Protein AF-D9PI20-F1 (afdb_monomer)

Radius of gyration: 13.55 Å; Cα contacts (8 Å, |Δi|>4): 63; chains: 1; bounding box: 28×41×33 Å

Nearest PDB structures (foldseek):
  1m27-assembly1_A  TM=3.768E-01  e=2.792E+00  Homo sapiens
  8y7e-assembly1_v  TM=3.101E-01  e=3.651E+00  Homo sapiens

Organism: NCBI:txid749907

Mean predicted aligned error: 3.45 Å

Secondary structure (DSSP, 8-state):
-PPP-HHHHHHHTTHHHHSTTTEEE-TTS-EEE--STT---EEHHHHHHHHHHTT-PSS-------

Foldseek 3Di:
DDDDALVNVCVVVVCVPPVVQQWGADRVSFIWGDLDDVHDIDGPVVVQVVCVVVVRHDPDDDDDPD

Structure (mmCIF, N/CA/C/O backbone):
data_AF-D9PI20-F1
#
_entry.id   AF-D9PI20-F1
#
loop_
_atom_site.group_PDB
_atom_site.id
_atom_site.type_symbol
_atom_site.label_atom_id
_atom_site.label_alt_id
_atom_site.label_comp_id
_atom_site.label_asym_id
_atom_site.label_entity_id
_atom_site.label_seq_id
_atom_site.pdbx_PDB_ins_code
_atom_site.Cartn_x
_atom_site.Cartn_y
_atom_site.Cartn_z
_atom_site.occupancy
_atom_site.B_iso_or_equiv
_atom_site.auth_seq_id
_atom_site.auth_comp_id
_atom_site.auth_asym_id
_atom_site.auth_atom_id
_atom_site.pdbx_PDB_model_num
ATOM 1 N N . MET A 1 1 ? 3.432 -27.798 -9.573 1.00 77.44 1 MET A N 1
ATOM 2 C CA . MET A 1 1 ? 2.904 -26.417 -9.641 1.00 77.44 1 MET A CA 1
ATOM 3 C C . MET A 1 1 ? 3.957 -25.496 -9.033 1.00 77.44 1 MET A C 1
ATOM 5 O O . MET A 1 1 ? 4.534 -25.883 -8.023 1.00 77.44 1 MET A O 1
ATOM 9 N N . ARG A 1 2 ? 4.294 -24.362 -9.662 1.00 89.81 2 ARG A N 1
ATOM 10 C CA . ARG A 1 2 ? 5.268 -23.405 -9.096 1.00 89.81 2 ARG A CA 1
ATOM 11 C C . ARG A 1 2 ? 4.652 -22.720 -7.867 1.00 89.81 2 ARG A C 1
ATOM 13 O O . ARG A 1 2 ? 3.455 -22.453 -7.865 1.00 89.81 2 ARG A O 1
ATOM 20 N N . LYS A 1 3 ? 5.456 -22.465 -6.827 1.00 93.00 3 LYS A N 1
ATOM 21 C CA . LYS A 1 3 ? 5.028 -21.737 -5.620 1.00 93.00 3 LYS A CA 1
ATOM 22 C C . LYS A 1 3 ? 4.793 -20.260 -5.958 1.00 93.00 3 LYS A C 1
ATOM 24 O O . LYS A 1 3 ? 5.673 -19.653 -6.565 1.00 93.00 3 LYS A O 1
ATOM 29 N N . TRP A 1 4 ? 3.646 -19.721 -5.542 1.00 93.69 4 TRP A N 1
ATOM 30 C CA . TRP A 1 4 ? 3.290 -18.308 -5.703 1.00 93.69 4 TRP A CA 1
ATOM 31 C C . TRP A 1 4 ? 4.268 -17.403 -4.943 1.00 93.69 4 TRP A C 1
ATOM 33 O O . TRP A 1 4 ? 4.637 -17.702 -3.802 1.00 93.69 4 TRP A O 1
ATOM 43 N N . ARG A 1 5 ? 4.700 -16.317 -5.579 1.00 95.00 5 ARG A N 1
ATOM 44 C CA . ARG A 1 5 ? 5.635 -15.315 -5.056 1.00 95.00 5 ARG A CA 1
ATOM 45 C C . ARG A 1 5 ? 4.987 -13.935 -5.076 1.00 95.00 5 ARG A C 1
ATOM 47 O O . ARG A 1 5 ? 4.002 -13.704 -5.767 1.00 95.00 5 ARG A O 1
ATOM 54 N N . VAL A 1 6 ? 5.592 -13.004 -4.346 1.00 95.12 6 VAL A N 1
ATOM 55 C CA . VAL A 1 6 ? 5.193 -11.589 -4.343 1.00 95.12 6 VAL A CA 1
ATOM 56 C C . VAL A 1 6 ? 5.185 -11.005 -5.760 1.00 95.12 6 VAL A C 1
ATOM 58 O O . VAL A 1 6 ? 4.229 -10.329 -6.130 1.00 95.12 6 VAL A O 1
ATOM 61 N N . ASP A 1 7 ? 6.188 -11.347 -6.572 1.00 94.25 7 ASP A N 1
ATOM 62 C CA . ASP A 1 7 ? 6.277 -10.913 -7.971 1.00 94.25 7 ASP A CA 1
ATOM 63 C C . ASP A 1 7 ? 5.063 -11.354 -8.799 1.00 94.25 7 ASP A C 1
ATOM 65 O O . ASP A 1 7 ? 4.567 -10.579 -9.613 1.00 94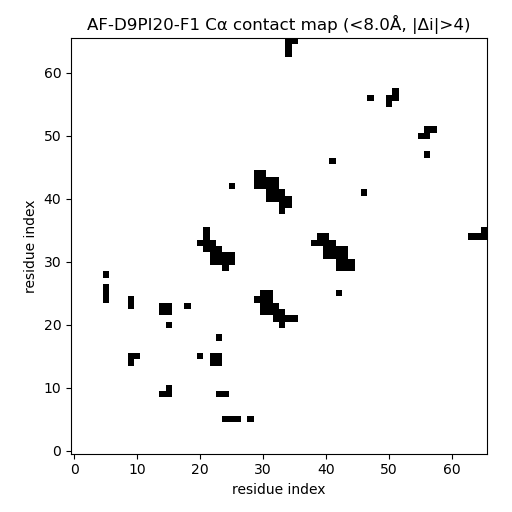.25 7 ASP A O 1
ATOM 69 N N . ASP A 1 8 ? 4.538 -12.559 -8.543 1.00 95.06 8 ASP A N 1
ATOM 70 C CA . ASP A 1 8 ? 3.370 -13.081 -9.256 1.00 95.06 8 ASP A CA 1
ATOM 71 C C . ASP A 1 8 ? 2.117 -12.233 -8.917 1.00 95.06 8 ASP A C 1
ATOM 73 O O . ASP A 1 8 ? 1.310 -11.929 -9.794 1.00 95.06 8 ASP A O 1
ATOM 77 N N . SER A 1 9 ? 1.974 -11.769 -7.664 1.00 94.62 9 SER A N 1
ATOM 78 C CA . SER A 1 9 ? 0.917 -10.817 -7.269 1.00 94.62 9 SER A CA 1
ATOM 79 C C . SER A 1 9 ? 1.116 -9.429 -7.885 1.00 94.62 9 SER A C 1
ATOM 81 O O . SER A 1 9 ? 0.145 -8.811 -8.325 1.00 94.62 9 SER A O 1
ATOM 83 N N . ALA A 1 10 ? 2.352 -8.923 -7.900 1.00 94.81 10 ALA A N 1
ATOM 84 C CA . ALA A 1 10 ? 2.666 -7.607 -8.455 1.00 94.81 10 ALA A CA 1
ATOM 85 C C . ALA A 1 10 ? 2.381 -7.549 -9.964 1.00 94.81 10 ALA A C 1
ATOM 87 O O . ALA A 1 10 ? 1.879 -6.533 -10.452 1.00 94.81 10 ALA A O 1
ATOM 88 N N . GLU A 1 11 ? 2.652 -8.645 -10.678 1.00 95.25 11 GLU A N 1
ATOM 89 C CA . GLU A 1 11 ? 2.304 -8.834 -12.086 1.00 95.25 11 GLU A CA 1
ATOM 90 C C . GLU A 1 11 ? 0.788 -8.964 -12.277 1.00 95.25 11 GLU A C 1
ATOM 92 O O . GLU A 1 11 ? 0.208 -8.201 -13.048 1.00 95.25 11 GLU A O 1
ATOM 97 N N . LEU A 1 12 ? 0.126 -9.858 -11.527 1.00 95.94 12 LEU A N 1
ATOM 98 C CA . LEU A 1 12 ? -1.318 -10.102 -11.641 1.00 95.94 12 LEU A CA 1
ATOM 99 C C . LEU A 1 12 ? -2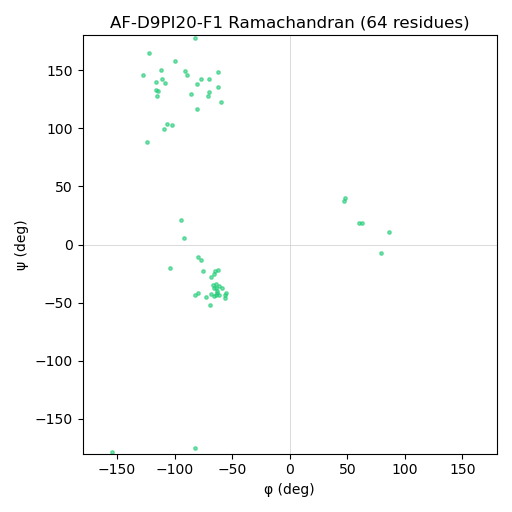.150 -8.825 -11.444 1.00 95.94 12 LEU A C 1
ATOM 101 O O . LEU A 1 12 ? -3.095 -8.582 -12.192 1.00 95.94 12 LEU A O 1
ATOM 105 N N . TYR A 1 13 ? -1.800 -8.010 -10.447 1.00 95.88 13 TYR A N 1
ATOM 106 C CA . TYR A 1 13 ? -2.494 -6.753 -10.142 1.00 95.88 13 TYR A CA 1
ATOM 107 C C . TYR A 1 13 ? -1.890 -5.530 -10.841 1.00 95.88 13 TYR A C 1
ATOM 109 O O . TYR A 1 13 ? -2.322 -4.402 -10.591 1.00 95.88 13 TYR A O 1
ATOM 117 N N . ASN A 1 14 ? -0.898 -5.740 -11.712 1.00 95.88 14 ASN A N 1
ATOM 118 C CA . ASN A 1 14 ? -0.212 -4.707 -12.481 1.00 95.88 14 ASN A CA 1
ATOM 119 C C . ASN A 1 14 ? 0.240 -3.502 -11.631 1.00 95.88 14 ASN A C 1
ATOM 121 O O . ASN A 1 14 ? 0.143 -2.350 -12.061 1.00 95.88 14 ASN A O 1
ATOM 125 N N . ILE A 1 15 ? 0.734 -3.751 -10.412 1.00 95.75 15 ILE A N 1
ATOM 126 C CA . ILE A 1 15 ? 1.116 -2.681 -9.472 1.00 95.75 15 ILE A CA 1
ATOM 127 C C . ILE A 1 15 ? 2.236 -1.827 -10.055 1.00 95.75 15 ILE A C 1
ATOM 129 O O . ILE A 1 15 ? 2.219 -0.610 -9.928 1.00 95.75 15 ILE A O 1
ATOM 133 N N . ASN A 1 16 ? 3.157 -2.436 -10.797 1.00 91.00 16 ASN A N 1
ATOM 134 C CA . ASN A 1 16 ? 4.224 -1.700 -11.471 1.00 91.00 16 ASN A CA 1
ATOM 135 C C . ASN A 1 16 ? 3.698 -0.765 -12.578 1.00 91.00 16 ASN A C 1
ATOM 137 O O . ASN A 1 16 ? 4.349 0.229 -12.889 1.00 91.00 16 ASN A O 1
ATOM 141 N N . GLY A 1 17 ? 2.529 -1.059 -13.160 1.00 94.06 17 GLY A N 1
ATOM 142 C CA . GLY A 1 17 ? 1.918 -0.248 -14.212 1.00 94.06 17 GLY A CA 1
ATOM 143 C C . GLY A 1 17 ? 1.194 0.993 -13.690 1.00 94.06 17 GLY A C 1
ATOM 144 O O . GLY A 1 17 ? 1.320 2.059 -14.288 1.00 94.06 17 GLY A O 1
ATOM 145 N N . TRP A 1 18 ? 0.453 0.880 -12.582 1.00 94.81 18 TRP A N 1
ATOM 146 C CA . TRP A 1 18 ? -0.318 2.002 -12.015 1.00 94.81 18 TRP A CA 1
ATOM 147 C C . TRP A 1 18 ? 0.311 2.632 -10.768 1.00 94.81 18 TRP A C 1
ATOM 149 O O . TRP A 1 18 ? -0.020 3.764 -10.428 1.00 94.81 18 TRP A O 1
ATOM 159 N N . GLY A 1 19 ? 1.204 1.925 -10.077 1.00 91.12 19 GLY A N 1
ATOM 160 C CA . GLY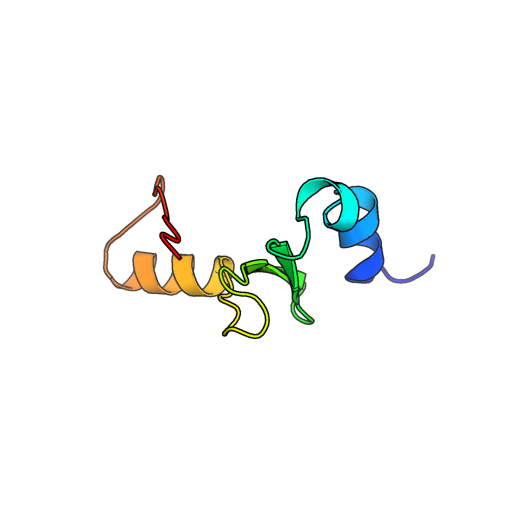 A 1 19 ? 1.808 2.364 -8.821 1.00 91.12 19 GLY A CA 1
ATOM 161 C C . GLY A 1 19 ? 2.875 3.440 -8.998 1.00 91.12 19 GLY A C 1
ATOM 162 O O . GLY A 1 19 ? 3.135 4.174 -8.051 1.00 91.12 19 GLY A O 1
ATOM 163 N N . VAL A 1 20 ? 3.480 3.550 -10.191 1.00 89.81 20 VAL A N 1
ATOM 164 C CA . VAL A 1 20 ? 4.418 4.622 -10.607 1.00 89.81 20 VAL A CA 1
ATOM 165 C C . VAL A 1 20 ? 5.515 4.904 -9.559 1.00 89.81 20 VAL A C 1
ATOM 167 O O . VAL A 1 20 ? 5.915 6.038 -9.324 1.00 89.81 20 VAL A O 1
ATOM 170 N N . GLY A 1 21 ? 6.005 3.854 -8.892 1.00 89.38 21 GLY A N 1
ATOM 171 C CA . GLY A 1 21 ? 7.038 3.952 -7.851 1.00 89.38 21 GLY A CA 1
ATOM 172 C C . GLY A 1 21 ? 6.549 4.409 -6.471 1.00 89.38 21 GLY A C 1
ATOM 173 O O . GLY A 1 21 ? 7.318 4.325 -5.519 1.00 89.38 21 GLY A O 1
ATOM 174 N N . TYR A 1 22 ? 5.287 4.825 -6.341 1.00 94.25 22 TYR A N 1
ATOM 175 C CA . TYR A 1 22 ? 4.657 5.110 -5.053 1.00 94.25 22 TYR A CA 1
ATOM 176 C C . TYR A 1 22 ? 4.155 3.834 -4.390 1.00 94.25 22 TYR A C 1
ATOM 178 O O . TYR A 1 22 ? 4.365 3.658 -3.199 1.00 94.25 22 TYR A O 1
ATOM 186 N N . PHE A 1 23 ? 3.522 2.932 -5.140 1.00 95.62 23 PHE A N 1
ATOM 187 C CA . PHE A 1 23 ? 2.984 1.680 -4.599 1.00 95.62 23 PHE A CA 1
ATOM 188 C C . PHE A 1 23 ? 3.802 0.471 -5.044 1.00 95.62 23 PHE A C 1
ATOM 190 O O . PHE A 1 23 ? 4.189 0.364 -6.209 1.00 95.62 23 PHE A O 1
ATOM 197 N N . SER A 1 24 ? 4.026 -0.459 -4.121 1.00 95.56 24 SER A N 1
ATOM 198 C CA . SER A 1 24 ? 4.665 -1.752 -4.385 1.00 95.56 24 SER A CA 1
ATOM 199 C C . SER A 1 24 ? 4.231 -2.792 -3.344 1.00 95.56 24 SER A C 1
ATOM 201 O O . SER A 1 24 ? 3.385 -2.509 -2.495 1.00 95.56 24 SER A O 1
ATOM 203 N N . ILE A 1 25 ? 4.759 -4.017 -3.429 1.00 96.38 25 ILE A N 1
ATOM 204 C CA . ILE A 1 25 ? 4.508 -5.083 -2.450 1.00 96.38 25 ILE A CA 1
ATOM 205 C C . ILE A 1 25 ? 5.817 -5.407 -1.724 1.00 96.38 25 ILE A C 1
ATOM 207 O O . ILE A 1 25 ? 6.846 -5.585 -2.376 1.00 96.38 25 ILE A O 1
ATOM 211 N N . ASN A 1 26 ? 5.790 -5.495 -0.394 1.00 95.31 26 ASN A N 1
ATOM 212 C CA . ASN A 1 26 ? 6.956 -5.899 0.398 1.00 95.31 26 ASN A CA 1
ATOM 213 C C . ASN A 1 26 ? 7.129 -7.429 0.472 1.00 95.31 26 ASN A C 1
ATOM 215 O O . ASN A 1 26 ? 6.307 -8.204 -0.015 1.00 95.31 26 ASN A O 1
ATOM 219 N N . GLU A 1 27 ? 8.190 -7.887 1.141 1.00 94.75 27 GLU A N 1
ATOM 220 C CA . GLU A 1 27 ? 8.503 -9.318 1.298 1.00 94.75 27 GLU A CA 1
ATOM 221 C C . GLU A 1 27 ? 7.435 -10.114 2.069 1.00 94.75 27 GLU A C 1
ATOM 223 O O . GLU A 1 27 ? 7.342 -11.332 1.910 1.00 94.75 27 GLU A O 1
ATOM 228 N N . LYS A 1 28 ? 6.604 -9.437 2.876 1.00 95.56 28 LYS A N 1
ATOM 229 C CA . LYS A 1 28 ? 5.473 -10.048 3.593 1.00 95.56 28 LYS A CA 1
ATOM 230 C C . LYS A 1 28 ? 4.252 -10.254 2.689 1.00 95.56 28 LYS A C 1
ATOM 232 O O . LYS A 1 28 ? 3.320 -10.947 3.086 1.00 95.56 28 LYS A O 1
ATOM 237 N N . GLY A 1 29 ? 4.256 -9.684 1.482 1.00 95.31 29 GLY A N 1
ATOM 238 C CA . GLY A 1 29 ? 3.118 -9.704 0.566 1.00 95.31 29 GLY A CA 1
ATOM 239 C C . GLY A 1 29 ? 2.113 -8.570 0.789 1.00 95.31 29 GLY A C 1
ATOM 240 O O . GLY A 1 29 ? 1.034 -8.609 0.200 1.00 95.31 29 GLY A O 1
ATOM 241 N N . ASN A 1 30 ? 2.451 -7.565 1.602 1.00 97.31 30 ASN A N 1
ATOM 242 C CA . ASN A 1 30 ? 1.593 -6.413 1.869 1.00 97.31 30 ASN A CA 1
ATOM 243 C C . ASN A 1 30 ? 1.875 -5.270 0.893 1.00 97.31 30 ASN A C 1
ATOM 245 O O . ASN A 1 30 ? 3.017 -5.067 0.474 1.00 97.31 30 ASN A O 1
ATOM 249 N N . VAL A 1 31 ? 0.842 -4.484 0.584 1.00 96.62 31 VAL A N 1
ATOM 250 C CA . VAL A 1 31 ? 1.000 -3.243 -0.182 1.00 96.62 31 VAL A CA 1
ATOM 251 C C . VAL A 1 31 ? 1.692 -2.201 0.689 1.00 96.62 31 VAL A C 1
ATOM 253 O O . VAL A 1 31 ? 1.235 -1.899 1.793 1.00 96.62 31 VAL A O 1
ATOM 256 N N . ILE A 1 32 ? 2.766 -1.628 0.157 1.00 97.06 32 ILE A N 1
ATOM 257 C CA . ILE A 1 32 ? 3.463 -0.493 0.749 1.00 97.06 32 ILE A CA 1
ATOM 258 C C . ILE A 1 32 ? 3.278 0.747 -0.118 1.00 97.06 32 ILE A C 1
ATOM 260 O O . ILE A 1 32 ? 3.153 0.646 -1.342 1.00 97.06 32 ILE A O 1
ATOM 264 N N . VAL A 1 33 ? 3.296 1.916 0.518 1.00 96.44 33 VAL A N 1
ATOM 265 C CA . VAL A 1 33 ? 3.374 3.201 -0.175 1.00 96.44 33 VAL A CA 1
ATOM 266 C C . VAL A 1 33 ? 4.668 3.923 0.182 1.00 96.44 33 VAL A C 1
ATOM 268 O O . VAL A 1 33 ? 5.086 3.914 1.334 1.00 96.44 33 VAL A O 1
ATOM 271 N N . THR A 1 34 ? 5.297 4.557 -0.798 1.00 95.94 34 THR A N 1
ATOM 272 C CA . THR A 1 34 ? 6.501 5.380 -0.662 1.00 95.94 34 THR A CA 1
ATOM 273 C C . THR A 1 34 ? 6.175 6.764 -1.224 1.00 95.94 34 THR A C 1
ATOM 275 O O . THR A 1 34 ? 6.338 6.975 -2.425 1.00 95.94 34 THR A O 1
ATOM 278 N N . PRO A 1 35 ? 5.648 7.695 -0.405 1.00 93.62 35 PRO A N 1
ATOM 279 C CA . PRO A 1 35 ? 5.130 8.980 -0.890 1.00 93.62 35 PRO A CA 1
ATOM 280 C C . PRO A 1 35 ? 6.208 9.869 -1.513 1.00 93.62 35 PRO A C 1
ATOM 282 O O . PRO A 1 35 ? 5.976 10.557 -2.496 1.00 93.62 35 PRO A O 1
ATOM 285 N N . GLN A 1 36 ? 7.431 9.795 -0.990 1.00 92.00 36 GLN A N 1
ATOM 286 C CA . GLN A 1 36 ? 8.555 10.595 -1.459 1.00 92.00 36 GLN A CA 1
ATOM 287 C C . GLN A 1 36 ? 9.600 9.727 -2.151 1.00 92.00 36 GLN A C 1
ATOM 289 O O . GLN A 1 36 ? 9.935 8.635 -1.692 1.00 92.00 36 GLN A O 1
ATOM 294 N N . LYS A 1 37 ? 10.210 10.246 -3.220 1.00 85.38 37 LYS A N 1
ATOM 295 C CA . LYS A 1 37 ? 11.350 9.585 -3.866 1.00 85.38 37 LYS A CA 1
ATOM 296 C C . LYS A 1 37 ? 12.502 9.435 -2.863 1.00 85.38 37 LYS A C 1
ATOM 298 O O . LYS A 1 37 ? 12.990 10.433 -2.344 1.00 85.38 37 LYS A O 1
ATOM 303 N N . ASN A 1 38 ? 12.960 8.200 -2.643 1.00 84.62 38 ASN A N 1
ATOM 304 C CA . ASN A 1 38 ? 13.954 7.831 -1.620 1.00 84.62 38 ASN A CA 1
ATOM 305 C C . ASN A 1 38 ? 13.509 8.098 -0.165 1.00 84.62 38 ASN A C 1
ATOM 307 O O . ASN A 1 38 ? 14.354 8.179 0.725 1.00 84.62 38 ASN A O 1
ATOM 311 N N . GLY A 1 39 ? 12.207 8.263 0.071 1.00 88.50 39 GLY A N 1
ATOM 312 C CA . GLY A 1 39 ? 11.633 8.387 1.406 1.00 88.50 39 GLY A CA 1
ATOM 313 C C . GLY A 1 39 ? 11.405 7.035 2.080 1.00 88.50 39 GLY A C 1
ATOM 314 O O 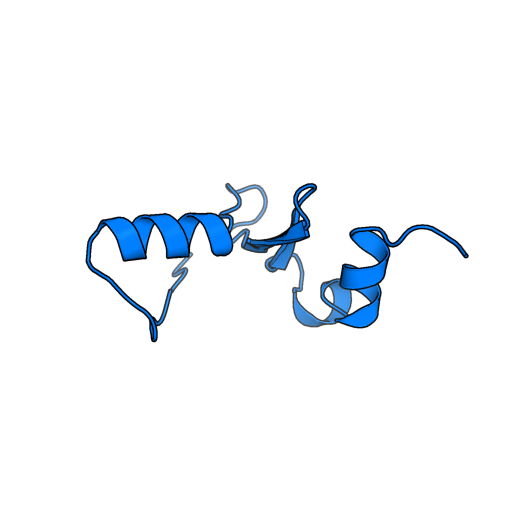. GLY A 1 39 ? 11.760 5.977 1.557 1.00 88.50 39 GLY A O 1
ATOM 315 N N . MET A 1 40 ? 10.782 7.079 3.255 1.00 92.44 40 MET A N 1
ATOM 316 C CA . MET A 1 40 ? 10.357 5.876 3.965 1.00 92.44 40 MET A CA 1
ATOM 317 C C . MET A 1 40 ? 9.090 5.293 3.339 1.00 92.44 40 MET A C 1
ATOM 319 O O . MET A 1 40 ? 8.182 6.027 2.945 1.00 92.44 40 MET A O 1
ATOM 323 N N . SER A 1 41 ? 9.026 3.965 3.289 1.00 95.25 41 SER A N 1
ATOM 324 C CA . SER A 1 41 ? 7.818 3.246 2.899 1.00 95.25 41 SER A CA 1
ATOM 325 C C . SER A 1 41 ? 6.939 2.953 4.116 1.00 95.25 41 SER A C 1
ATOM 327 O O . SER A 1 41 ? 7.448 2.676 5.202 1.00 95.25 41 SER A O 1
ATOM 329 N N . VAL A 1 42 ? 5.624 2.966 3.920 1.00 96.50 42 VAL A N 1
ATOM 330 C CA . VAL A 1 42 ? 4.612 2.633 4.931 1.00 96.50 42 VAL A CA 1
ATOM 331 C C . VAL A 1 42 ? 3.872 1.373 4.493 1.00 96.50 42 VAL A C 1
ATOM 333 O O . VAL A 1 42 ? 3.365 1.324 3.373 1.00 96.50 42 VAL A O 1
ATOM 336 N N . ASP A 1 43 ? 3.794 0.364 5.363 1.00 97.75 43 ASP A N 1
ATOM 337 C CA . ASP A 1 43 ? 2.979 -0.836 5.145 1.00 97.75 43 ASP A CA 1
ATOM 338 C C . ASP A 1 43 ? 1.515 -0.544 5.491 1.00 97.75 43 ASP A C 1
ATOM 340 O O . ASP A 1 43 ? 1.177 -0.237 6.633 1.00 97.75 43 ASP A O 1
ATOM 344 N N . LEU A 1 44 ? 0.634 -0.623 4.489 1.00 96.69 44 LEU A N 1
ATOM 345 C CA . LEU A 1 44 ? -0.774 -0.271 4.661 1.00 96.69 44 LEU A CA 1
ATOM 346 C C . LEU A 1 44 ? -1.523 -1.260 5.559 1.00 96.69 44 LEU A C 1
ATOM 348 O O . LEU A 1 44 ? -2.499 -0.869 6.198 1.00 96.69 44 LEU A O 1
ATOM 352 N N . LYS A 1 45 ? -1.098 -2.529 5.618 1.00 96.88 45 LYS A N 1
ATOM 353 C CA . LYS A 1 45 ? -1.730 -3.521 6.493 1.00 96.88 45 LYS A CA 1
ATOM 354 C C . LYS A 1 45 ? -1.372 -3.249 7.948 1.00 96.88 45 LYS A C 1
ATOM 356 O O . LYS A 1 45 ? -2.268 -3.254 8.786 1.00 96.88 45 LYS A O 1
ATOM 361 N N . GLU A 1 46 ? -0.097 -2.982 8.220 1.00 97.31 46 GLU A N 1
ATOM 362 C CA . GLU A 1 46 ? 0.370 -2.637 9.568 1.00 97.31 46 GLU A CA 1
ATOM 363 C C . GLU A 1 46 ? -0.256 -1.321 10.043 1.00 97.31 46 GLU A C 1
ATOM 365 O O . GLU A 1 46 ? -0.802 -1.270 11.142 1.00 97.31 46 GLU A O 1
ATOM 370 N N . LEU A 1 47 ? -0.310 -0.302 9.177 1.00 96.06 47 LEU A N 1
ATOM 371 C CA . LEU A 1 47 ? -0.981 0.966 9.475 1.00 96.06 47 LEU A CA 1
ATOM 372 C C . LEU A 1 47 ? -2.456 0.769 9.861 1.00 96.06 47 LEU A C 1
ATOM 374 O O . LEU A 1 47 ? -2.928 1.356 10.831 1.00 96.06 47 LEU A O 1
ATOM 378 N N . LEU A 1 48 ? -3.208 -0.042 9.110 1.00 95.75 48 LEU A N 1
ATOM 379 C CA . LEU A 1 48 ? -4.617 -0.306 9.426 1.00 95.75 48 LEU A CA 1
ATOM 380 C C . LEU A 1 48 ? -4.790 -1.084 10.738 1.00 95.75 48 LEU A C 1
ATOM 382 O O . LEU A 1 48 ? -5.757 -0.838 11.464 1.00 95.75 48 LEU A O 1
ATOM 386 N N . ASP A 1 49 ? -3.870 -1.996 11.054 1.00 95.88 49 ASP A N 1
ATOM 387 C CA . ASP A 1 49 ? -3.884 -2.728 12.322 1.00 95.88 49 ASP A CA 1
ATOM 388 C C . ASP A 1 49 ? -3.636 -1.784 13.506 1.00 95.88 49 ASP A C 1
ATOM 390 O O . ASP A 1 49 ? -4.375 -1.830 14.490 1.00 95.88 49 ASP A O 1
ATOM 394 N N . GLU A 1 50 ? -2.669 -0.870 13.392 1.00 96.50 50 GLU A N 1
ATOM 395 C CA . GLU A 1 50 ? -2.388 0.158 14.405 1.00 96.50 50 GLU A CA 1
ATOM 396 C C . GLU A 1 50 ? -3.561 1.126 14.607 1.00 96.50 50 GLU A C 1
ATOM 398 O O . GLU A 1 50 ? -3.917 1.456 15.743 1.00 96.50 50 GLU A O 1
ATOM 403 N N . LEU A 1 51 ? -4.204 1.553 13.515 1.00 96.12 51 LEU A N 1
ATOM 404 C CA . LEU A 1 51 ? -5.408 2.383 13.579 1.00 96.12 51 LEU A CA 1
ATOM 405 C C . LEU A 1 51 ? -6.545 1.654 14.299 1.00 96.12 51 LEU A C 1
ATOM 407 O O . LEU A 1 51 ? -7.185 2.238 15.172 1.00 96.12 51 LEU A O 1
ATOM 411 N N . THR A 1 52 ? -6.741 0.369 14.002 1.00 95.19 52 THR A N 1
ATOM 412 C CA . THR A 1 52 ? -7.779 -0.448 14.646 1.00 95.19 52 THR A CA 1
ATOM 413 C C . THR A 1 52 ? -7.529 -0.586 16.149 1.00 95.19 52 THR A C 1
ATOM 415 O O . THR A 1 52 ? -8.470 -0.483 16.932 1.00 95.19 52 THR A O 1
ATOM 418 N N . LEU A 1 53 ? -6.270 -0.762 16.568 1.00 96.31 53 LEU A N 1
ATOM 419 C CA . LEU A 1 53 ? -5.880 -0.769 17.986 1.00 96.31 53 LEU A CA 1
ATOM 420 C C . LEU A 1 53 ? -6.100 0.586 18.676 1.00 96.31 53 LEU A C 1
ATOM 422 O O . LEU A 1 53 ? -6.239 0.633 19.895 1.00 96.31 53 LEU A O 1
ATOM 426 N N . SER A 1 54 ? -6.144 1.668 17.901 1.00 95.62 54 SER A N 1
ATOM 427 C CA . SER A 1 54 ? -6.408 3.035 18.362 1.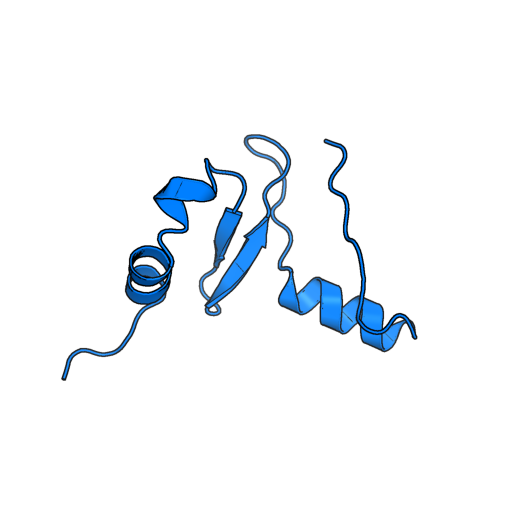00 95.62 54 SER A CA 1
ATOM 428 C C . SER A 1 54 ? -7.891 3.427 18.255 1.00 95.62 54 SER A C 1
ATOM 430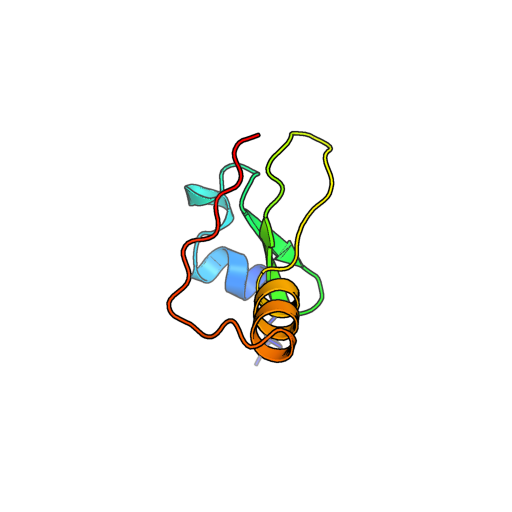 O O . SER A 1 54 ? -8.204 4.615 18.188 1.00 95.62 54 SER A O 1
ATOM 432 N N . ASP A 1 55 ? -8.800 2.446 18.191 1.00 95.50 55 ASP A N 1
ATOM 433 C CA . ASP A 1 55 ? -10.253 2.614 18.020 1.00 95.50 55 ASP A CA 1
ATOM 434 C C . ASP A 1 55 ? -10.679 3.328 16.715 1.00 95.50 55 ASP A C 1
ATOM 436 O O . ASP A 1 55 ? -11.817 3.784 16.572 1.00 95.50 55 ASP A O 1
ATOM 440 N N . VAL A 1 56 ? -9.795 3.380 15.711 1.00 96.06 56 VAL A N 1
ATOM 441 C CA . VAL A 1 56 ? -10.093 3.881 14.362 1.00 96.06 56 VAL A CA 1
ATOM 442 C C . VAL A 1 56 ? -10.289 2.695 13.418 1.00 96.06 56 VAL A C 1
ATOM 444 O O . VAL A 1 56 ? -9.338 2.069 12.959 1.00 96.06 56 VAL A O 1
ATOM 447 N N . SER A 1 57 ? -11.546 2.390 13.100 1.00 92.81 57 SER A N 1
ATOM 448 C CA . SER A 1 57 ? -11.911 1.283 12.208 1.00 92.81 57 SER A CA 1
ATOM 449 C C . SER A 1 57 ? -12.210 1.745 10.780 1.00 92.81 57 SER A C 1
ATOM 451 O O . SER A 1 57 ? -12.535 2.905 10.525 1.00 92.81 57 SER A O 1
ATOM 453 N N . ALA A 1 58 ? -12.097 0.819 9.824 1.00 92.88 58 ALA A N 1
ATOM 454 C CA . ALA A 1 58 ? -12.499 1.054 8.441 1.00 92.88 58 ALA A CA 1
ATOM 455 C C . ALA A 1 58 ? -14.017 1.351 8.331 1.00 92.88 58 ALA A C 1
ATOM 457 O O . ALA A 1 58 ? -14.802 0.777 9.089 1.00 92.88 58 ALA A O 1
ATOM 458 N N . PRO A 1 59 ? -14.457 2.172 7.353 1.00 95.38 59 PRO A N 1
ATOM 459 C CA . PRO A 1 59 ? -13.667 2.759 6.265 1.00 95.38 59 PRO A CA 1
ATOM 460 C C . PRO A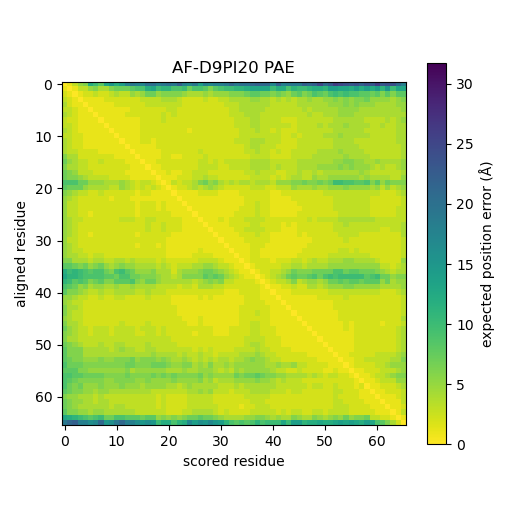 1 59 ? -12.860 4.00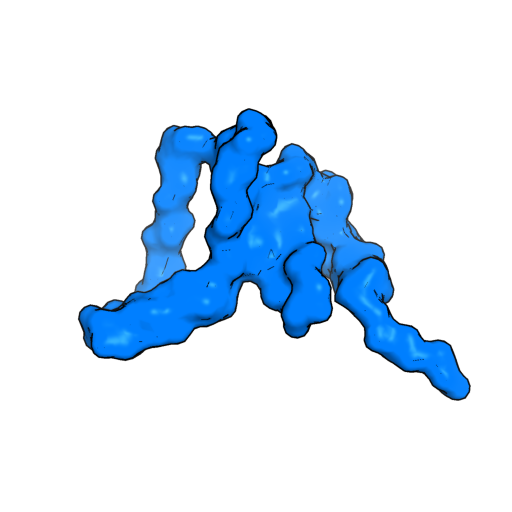0 6.688 1.00 95.38 59 PRO A C 1
ATOM 462 O O . PRO A 1 59 ? -13.375 4.888 7.359 1.00 95.38 59 PRO A O 1
ATOM 465 N N . VAL A 1 60 ? -11.609 4.093 6.218 1.00 93.88 60 VAL A N 1
ATOM 466 C CA . VAL A 1 60 ? -10.713 5.243 6.442 1.00 93.88 60 VAL A CA 1
ATOM 467 C C . VAL A 1 60 ? -10.148 5.771 5.125 1.00 93.88 60 VAL A C 1
ATOM 469 O O . VAL A 1 60 ? -9.882 5.002 4.202 1.00 93.88 60 VAL A O 1
ATOM 472 N N . LEU A 1 61 ? -9.937 7.088 5.044 1.00 94.81 61 LEU A N 1
ATOM 473 C CA . LEU A 1 61 ? -9.219 7.731 3.943 1.00 94.81 61 LEU A CA 1
ATOM 474 C C . LEU A 1 61 ? -7.838 8.173 4.433 1.00 94.81 61 LEU A C 1
ATOM 476 O O . LEU A 1 61 ? -7.716 9.195 5.107 1.00 94.81 61 LEU A O 1
ATOM 480 N N . VAL A 1 62 ? -6.805 7.421 4.062 1.00 93.12 62 VAL A N 1
ATOM 481 C CA . VAL A 1 62 ? -5.411 7.776 4.353 1.00 93.12 62 VAL A CA 1
ATOM 482 C C . VAL A 1 62 ? -4.892 8.697 3.254 1.00 93.12 62 VAL A C 1
ATOM 484 O O . VAL A 1 62 ? -5.038 8.403 2.067 1.00 93.12 62 VAL A O 1
ATOM 487 N N . ARG A 1 63 ? -4.307 9.831 3.645 1.00 94.31 63 ARG A N 1
ATOM 488 C CA . ARG A 1 63 ? -3.712 10.806 2.725 1.00 94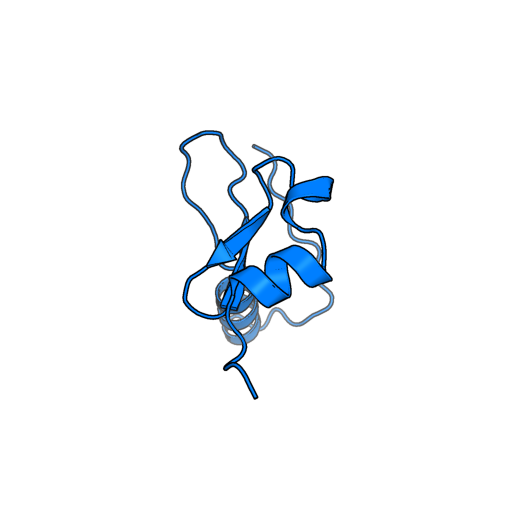.31 63 ARG A CA 1
ATOM 489 C C . ARG A 1 63 ? -2.214 10.902 2.977 1.00 94.31 63 ARG A C 1
ATOM 491 O O . ARG A 1 63 ? -1.802 11.067 4.119 1.00 94.31 63 ARG A O 1
ATOM 498 N N . PHE A 1 64 ? -1.442 10.868 1.899 1.00 91.31 64 PHE A N 1
ATOM 499 C CA . PHE A 1 64 ? -0.012 11.155 1.889 1.00 91.31 64 PHE A CA 1
ATOM 500 C C . PHE A 1 64 ? 0.150 12.498 1.164 1.00 91.31 64 PHE A C 1
ATOM 502 O O . PHE A 1 64 ? -0.046 12.538 -0.049 1.00 91.31 64 PHE A O 1
ATOM 509 N N . PRO A 1 65 ? 0.313 13.618 1.892 1.00 85.75 65 PRO A N 1
ATOM 510 C CA . PRO A 1 65 ? 0.329 14.956 1.296 1.00 85.75 65 PRO A CA 1
ATOM 511 C C . PRO A 1 65 ? 1.652 15.305 0.601 1.00 85.75 65 PRO A C 1
ATOM 513 O O . PRO A 1 65 ? 1.695 16.301 -0.120 1.00 85.75 65 PRO A O 1
ATOM 516 N N . ASP A 1 66 ? 2.691 14.504 0.839 1.00 67.88 66 ASP A N 1
ATOM 517 C CA . ASP A 1 66 ? 4.051 14.679 0.331 1.00 67.88 66 ASP A CA 1
ATOM 518 C C . ASP A 1 66 ? 4.335 13.870 -0.940 1.00 67.88 66 ASP A C 1
ATOM 520 O O . ASP A 1 66 ? 3.780 12.752 -1.066 1.00 67.88 66 ASP A O 1
#

Solvent-accessible surface area (backbone atoms only — not comparable to full-atom values): 4198 Å² total; per-residue (Å²): 134,85,82,89,50,58,66,57,53,40,57,76,69,38,33,76,76,74,26,75,80,32,37,49,70,47,98,88,62,42,52,28,40,24,64,41,92,95,50,73,68,45,50,54,62,60,52,51,52,54,34,43,76,67,77,46,62,84,89,78,87,89,82,76,94,90

Sequence (66 aa):
MRKWRVDDSAELYNINGWGVGYFSINEKGNVIVTPQKNGMSVDLKELLDELTLSDVSAPVLVRFPD

pLDDT: mean 93.57, std 4.7, range [67.88, 97.75]

InterPro domains:
  IPR002985 Arginine decarboxylase [PTHR43295] (3-66)
  IPR009006 Alanine racemase/group IV decarboxylase, C-terminal [G3DSA:2.40.37.10] (8-66)